Protein AF-A0A529NSF7-F1 (afdb_monomer_lite)

Foldseek 3Di:
DLVLLVVLCVLLCVCVVCVVPVPPPPPRRPRSVVVVVLVVVLCVVLVVVVLVVLVVVLVCLQPPPPDPDGDFDPCNVVLVVVVVVVVVVVVCVLCVVVVVLSVVLVVVLVVVCVVDVPDPSSVVSSVSSVVSNVVVVVVSSVVVNVVSNVCVVVSVVVSVVSVVRNPPPPD

Sequence (171 aa):
AEAAGEILDLQRGSTMGSLIDPMMTHETSTTGTFLAIIMVALYLAAGGLELTLNSFYDSYSLWPIDRVLPVFSEEAATVFLGLLTQVLTMALTMVFPLIICMLLSDLVLAFLARASPHLNIFALSLIVKTLVFSLVLVLYAAFLIAYMSRDLGFLKDVTQQIEAIGCRDCL

Radius of gyration: 22.29 Å; chains: 1; bounding box: 50×40×63 Å

Structure (mmCIF, N/CA/C/O backbone):
data_AF-A0A529NSF7-F1
#
_entry.id   AF-A0A529NSF7-F1
#
loop_
_atom_site.group_PDB
_atom_site.id
_atom_site.type_symbol
_atom_site.label_atom_id
_atom_site.label_alt_id
_atom_site.label_comp_id
_atom_site.label_asym_id
_atom_site.label_entity_id
_atom_site.label_seq_id
_atom_site.pdbx_PDB_ins_code
_atom_site.Cartn_x
_atom_site.Cartn_y
_atom_site.Cartn_z
_atom_site.occupancy
_atom_site.B_iso_or_equiv
_atom_site.auth_seq_id
_atom_site.auth_comp_id
_atom_site.auth_asym_id
_atom_site.auth_atom_id
_atom_site.pdbx_PDB_model_num
ATOM 1 N N . ALA A 1 1 ? -0.063 -6.582 2.691 1.00 64.38 1 ALA A N 1
ATOM 2 C CA . ALA A 1 1 ? 1.266 -6.232 2.143 1.00 64.38 1 ALA A CA 1
ATOM 3 C C . ALA A 1 1 ? 1.903 -7.396 1.400 1.00 64.38 1 ALA A C 1
ATOM 5 O O . ALA A 1 1 ? 2.234 -7.222 0.239 1.00 64.38 1 ALA A O 1
ATOM 6 N N . GLU A 1 2 ? 2.044 -8.562 2.027 1.00 69.81 2 GLU A N 1
ATOM 7 C CA . GLU A 1 2 ? 2.726 -9.723 1.436 1.00 69.81 2 GLU A CA 1
ATOM 8 C C . GLU A 1 2 ? 2.144 -10.147 0.080 1.00 69.81 2 GLU A C 1
ATOM 10 O O . GLU A 1 2 ? 2.845 -10.073 -0.923 1.00 69.81 2 GLU A O 1
ATOM 15 N N . ALA A 1 3 ? 0.832 -10.404 0.010 1.00 70.00 3 ALA A N 1
ATOM 16 C CA . ALA A 1 3 ? 0.146 -10.722 -1.247 1.00 70.00 3 ALA A CA 1
ATOM 17 C C . ALA A 1 3 ? 0.312 -9.638 -2.332 1.00 70.00 3 ALA A C 1
ATOM 19 O O . ALA A 1 3 ? 0.399 -9.942 -3.516 1.00 70.00 3 ALA A O 1
ATOM 20 N N . ALA A 1 4 ? 0.395 -8.358 -1.949 1.00 68.62 4 ALA A N 1
ATOM 21 C CA . ALA A 1 4 ? 0.632 -7.280 -2.909 1.00 68.62 4 ALA A CA 1
ATOM 22 C C . ALA A 1 4 ? 2.065 -7.328 -3.465 1.00 68.62 4 ALA A C 1
ATOM 24 O O . ALA A 1 4 ? 2.257 -7.134 -4.661 1.00 68.62 4 ALA A O 1
ATOM 25 N N . GLY A 1 5 ? 3.061 -7.623 -2.623 1.00 71.12 5 GLY A N 1
ATOM 26 C CA . GLY A 1 5 ? 4.442 -7.819 -3.064 1.00 71.12 5 GLY A CA 1
ATOM 27 C C . GLY A 1 5 ? 4.623 -9.066 -3.930 1.00 71.12 5 GLY A C 1
ATOM 28 O O . GLY A 1 5 ? 5.339 -9.001 -4.922 1.00 71.12 5 GLY A O 1
ATOM 29 N N . GLU A 1 6 ? 3.903 -10.152 -3.641 1.00 72.38 6 GLU A N 1
ATOM 30 C CA . GLU A 1 6 ? 3.874 -11.337 -4.509 1.00 72.38 6 GLU A CA 1
ATOM 31 C C . GLU A 1 6 ? 3.263 -11.040 -5.882 1.00 72.38 6 GLU A C 1
ATOM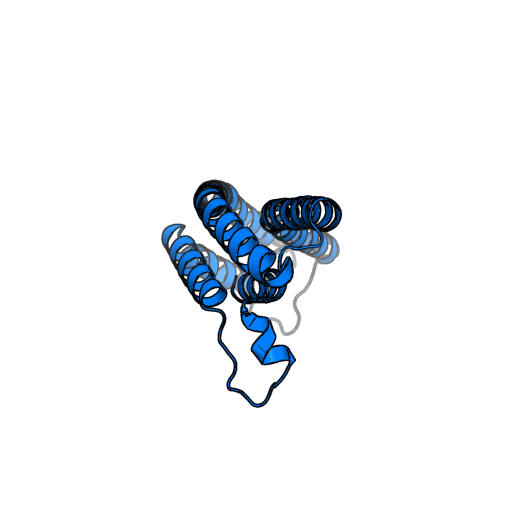 33 O O . GLU A 1 6 ? 3.836 -11.411 -6.904 1.00 72.38 6 GLU A O 1
ATOM 38 N N . ILE A 1 7 ? 2.135 -10.321 -5.932 1.00 72.06 7 ILE A N 1
ATOM 39 C CA . ILE A 1 7 ? 1.506 -9.904 -7.197 1.00 72.06 7 ILE A CA 1
ATOM 40 C C . ILE A 1 7 ? 2.464 -9.034 -8.020 1.00 72.06 7 ILE A C 1
ATOM 42 O O . ILE A 1 7 ? 2.567 -9.204 -9.235 1.00 72.06 7 ILE A O 1
ATOM 46 N N . LEU A 1 8 ? 3.200 -8.129 -7.375 1.00 72.75 8 LEU A N 1
ATOM 47 C CA . LEU A 1 8 ? 4.199 -7.288 -8.038 1.00 72.75 8 LEU A CA 1
ATOM 48 C C . LEU A 1 8 ? 5.390 -8.107 -8.558 1.00 72.75 8 LEU A C 1
ATOM 50 O O . LEU A 1 8 ? 5.883 -7.846 -9.657 1.00 72.75 8 LEU A O 1
ATOM 54 N N . ASP A 1 9 ? 5.813 -9.125 -7.811 1.00 74.06 9 ASP A N 1
ATOM 55 C CA . ASP A 1 9 ? 6.873 -10.057 -8.200 1.00 74.06 9 ASP A CA 1
ATOM 56 C C . ASP A 1 9 ? 6.481 -10.945 -9.385 1.00 74.06 9 ASP A C 1
ATOM 58 O O . ASP A 1 9 ? 7.273 -11.167 -10.311 1.00 74.06 9 ASP A O 1
ATOM 62 N N . LEU A 1 10 ? 5.218 -11.364 -9.415 1.00 74.12 10 LEU A N 1
ATOM 63 C CA . LEU A 1 10 ? 4.597 -12.013 -10.564 1.00 74.12 10 LEU A CA 1
ATOM 64 C C . LEU A 1 10 ? 4.539 -11.059 -11.768 1.00 74.12 10 LEU A C 1
ATOM 66 O O . LEU A 1 10 ? 4.941 -11.437 -12.868 1.00 74.12 10 LEU A O 1
ATOM 70 N N . GLN A 1 11 ? 4.121 -9.805 -11.572 1.00 71.75 11 GLN A N 1
ATOM 71 C CA . GLN A 1 11 ? 3.963 -8.820 -12.650 1.00 71.75 11 GLN A CA 1
ATOM 72 C C . GLN A 1 11 ? 5.300 -8.359 -13.265 1.00 71.75 11 GLN A C 1
ATOM 74 O O . GLN A 1 11 ? 5.374 -8.080 -14.471 1.00 71.75 11 GLN A O 1
ATOM 79 N N . ARG A 1 12 ? 6.378 -8.302 -12.469 1.00 71.19 12 ARG A N 1
ATOM 80 C CA . ARG A 1 12 ? 7.744 -8.045 -12.965 1.00 71.19 12 ARG A CA 1
ATOM 81 C C . ARG A 1 12 ? 8.419 -9.285 -13.548 1.00 71.19 12 ARG A C 1
ATOM 83 O O . ARG A 1 12 ? 9.436 -9.147 -14.220 1.00 71.19 12 ARG A O 1
ATOM 90 N N . GLY A 1 13 ? 7.856 -10.469 -13.314 1.00 67.62 13 GLY A N 1
ATOM 91 C CA . GLY A 1 13 ? 8.372 -11.737 -13.812 1.00 67.62 13 GLY A CA 1
ATOM 92 C C . GLY A 1 13 ? 9.561 -12.294 -13.027 1.00 67.62 13 GLY A C 1
ATOM 93 O O . GLY A 1 13 ? 10.194 -13.233 -13.505 1.00 67.62 13 GLY A O 1
ATOM 94 N N . SER A 1 14 ? 9.862 -11.770 -11.829 1.00 63.19 14 SER A N 1
ATOM 95 C CA . SER A 1 14 ? 10.947 -12.307 -10.986 1.00 63.19 14 SER A CA 1
ATOM 96 C C . SER A 1 14 ? 10.642 -13.714 -10.483 1.00 63.19 14 SER A C 1
ATOM 98 O O . SER A 1 14 ? 11.559 -14.483 -10.224 1.00 63.19 14 SER A O 1
ATOM 100 N N . THR A 1 15 ? 9.355 -14.052 -10.388 1.00 63.56 15 THR A N 1
ATOM 101 C CA . THR A 1 15 ? 8.868 -15.321 -9.832 1.00 63.56 15 THR A CA 1
ATOM 102 C C . THR A 1 15 ? 8.260 -16.231 -10.912 1.00 63.56 15 THR A C 1
ATOM 104 O O . THR A 1 15 ? 7.648 -17.248 -10.595 1.00 63.56 15 THR A O 1
ATOM 107 N N . MET A 1 16 ? 8.466 -15.934 -12.209 1.00 57.09 16 MET A N 1
ATOM 108 C CA . MET A 1 16 ? 7.967 -16.771 -13.322 1.00 57.09 16 MET A CA 1
ATOM 109 C C . MET A 1 16 ? 8.496 -18.216 -13.289 1.00 57.09 16 MET A C 1
ATOM 111 O O . MET A 1 16 ? 7.832 -19.104 -13.813 1.00 57.09 16 MET A O 1
ATOM 115 N N . GLY A 1 17 ? 9.646 -18.474 -12.652 1.00 55.12 17 GLY A N 1
ATOM 116 C CA . GLY A 1 17 ? 10.175 -19.832 -12.461 1.00 55.12 17 GLY A CA 1
ATOM 117 C C . GLY A 1 17 ? 9.252 -20.737 -11.634 1.00 55.12 17 GLY A C 1
ATOM 118 O O . GLY A 1 17 ? 9.096 -21.906 -11.968 1.00 55.12 17 GLY A O 1
ATOM 119 N N . SER A 1 18 ? 8.555 -20.179 -10.639 1.00 57.34 18 SER A N 1
ATOM 120 C CA . SER A 1 18 ? 7.608 -20.921 -9.785 1.00 57.34 18 SER A CA 1
ATOM 121 C C . SER A 1 18 ? 6.288 -21.283 -10.484 1.00 57.34 18 SER A C 1
ATOM 123 O O . SER A 1 18 ? 5.606 -22.218 -10.078 1.00 57.34 18 SER A O 1
ATOM 125 N N . LEU A 1 19 ? 5.927 -20.562 -11.555 1.00 53.97 19 LEU A N 1
ATOM 126 C CA . LEU A 1 19 ? 4.759 -20.874 -12.389 1.00 53.97 19 LEU A CA 1
ATOM 127 C C . LEU A 1 19 ? 5.046 -22.015 -13.374 1.00 53.97 19 LEU A C 1
ATOM 129 O O . LEU A 1 19 ? 4.116 -22.676 -13.831 1.00 53.97 19 LEU A O 1
ATOM 133 N N . ILE A 1 20 ? 6.319 -22.213 -13.727 1.00 56.78 20 ILE A N 1
ATOM 134 C CA . ILE A 1 20 ? 6.770 -23.239 -14.676 1.00 56.78 20 ILE A CA 1
ATOM 135 C C . ILE A 1 20 ? 7.009 -24.572 -13.955 1.00 56.78 20 ILE A C 1
ATOM 137 O O . ILE A 1 20 ? 6.728 -25.620 -14.533 1.00 56.78 20 ILE A O 1
ATOM 141 N N . ASP A 1 21 ? 7.464 -24.539 -12.698 1.00 53.19 21 ASP A N 1
ATOM 142 C CA . ASP A 1 21 ? 7.603 -25.728 -11.853 1.00 53.19 21 ASP A CA 1
ATOM 143 C C . ASP A 1 21 ? 7.162 -25.447 -10.398 1.00 53.19 21 ASP A C 1
ATOM 145 O O . ASP A 1 21 ? 7.944 -24.908 -9.611 1.00 53.19 21 ASP A O 1
ATOM 149 N N . PRO A 1 22 ? 5.926 -25.823 -10.008 1.00 56.47 22 PRO A N 1
ATOM 150 C CA . PRO A 1 22 ? 5.429 -25.642 -8.644 1.00 56.47 22 PRO A CA 1
ATOM 151 C C . PRO A 1 22 ? 6.068 -26.606 -7.625 1.00 56.47 22 PRO A C 1
ATOM 153 O O . PRO A 1 22 ? 5.787 -26.487 -6.433 1.00 56.47 22 PRO A O 1
ATOM 156 N N . MET A 1 23 ? 6.890 -27.578 -8.059 1.00 58.56 23 MET A N 1
ATOM 157 C CA . MET A 1 23 ? 7.656 -28.455 -7.160 1.00 58.56 23 MET A CA 1
ATOM 158 C C . MET A 1 23 ? 8.987 -27.839 -6.718 1.00 58.56 23 MET A C 1
ATOM 160 O O . MET A 1 23 ? 9.553 -28.295 -5.720 1.00 58.56 23 MET A O 1
ATOM 164 N N . MET A 1 24 ? 9.491 -26.809 -7.409 1.00 53.47 24 MET A N 1
ATOM 165 C CA . MET A 1 24 ? 10.566 -25.988 -6.862 1.00 53.47 24 MET A CA 1
ATOM 166 C C . MET A 1 24 ? 9.986 -25.133 -5.736 1.00 53.47 24 MET A C 1
ATOM 168 O O . MET A 1 24 ? 9.081 -24.333 -5.951 1.00 53.47 24 MET A O 1
ATOM 172 N N . THR A 1 25 ? 10.487 -25.386 -4.526 1.00 47.91 25 THR A N 1
ATOM 173 C CA . THR A 1 25 ? 10.213 -24.713 -3.251 1.00 47.91 25 THR A CA 1
ATOM 174 C C . THR A 1 25 ? 9.654 -23.305 -3.434 1.00 47.91 25 THR A C 1
ATOM 176 O O . THR A 1 25 ? 10.298 -22.504 -4.098 1.00 47.91 25 THR A O 1
ATOM 179 N N . HIS A 1 26 ? 8.494 -23.012 -2.831 1.00 55.19 26 HIS A N 1
ATOM 180 C CA . HIS A 1 26 ? 7.882 -21.679 -2.785 1.00 55.19 26 HIS A CA 1
ATOM 181 C C . HIS A 1 26 ? 8.952 -20.582 -2.675 1.00 55.19 26 HIS A C 1
ATOM 183 O O . HIS A 1 26 ? 9.492 -20.342 -1.594 1.00 55.19 26 HIS A O 1
ATOM 189 N N . GLU A 1 27 ? 9.274 -19.939 -3.798 1.00 54.31 27 GLU A N 1
ATOM 190 C CA . GLU A 1 27 ? 10.171 -18.791 -3.838 1.00 54.31 27 GLU A CA 1
ATOM 191 C C . GLU A 1 27 ? 9.427 -17.643 -3.157 1.00 54.31 27 GLU A C 1
ATOM 193 O O . GLU A 1 27 ? 8.655 -16.915 -3.784 1.00 54.31 27 GLU A O 1
ATOM 198 N N . THR A 1 28 ? 9.582 -17.533 -1.835 1.00 57.22 28 THR A N 1
ATOM 199 C CA . THR A 1 28 ? 9.006 -16.439 -1.056 1.00 57.22 28 THR A CA 1
ATOM 200 C C . THR A 1 28 ? 9.497 -15.128 -1.647 1.00 57.22 28 THR A C 1
ATOM 202 O O . THR A 1 28 ? 10.705 -14.874 -1.701 1.00 57.22 28 THR A O 1
ATOM 205 N N . SER A 1 29 ? 8.557 -14.298 -2.096 1.00 67.56 29 SER A N 1
ATOM 206 C CA . SER A 1 29 ? 8.844 -12.993 -2.676 1.00 67.56 29 SER A CA 1
ATOM 207 C C . SER A 1 29 ? 9.672 -12.152 -1.700 1.00 67.56 29 SER A C 1
ATOM 209 O O . SER A 1 29 ? 9.176 -11.706 -0.665 1.00 67.56 29 SER A O 1
ATOM 211 N N . THR A 1 30 ? 10.942 -11.888 -2.029 1.00 71.12 30 THR A N 1
ATOM 212 C CA . THR A 1 30 ? 11.820 -11.039 -1.198 1.00 71.12 30 THR A CA 1
ATOM 213 C C . THR A 1 30 ? 11.215 -9.644 -1.012 1.00 71.12 30 THR A C 1
ATOM 215 O O . THR A 1 30 ? 11.318 -9.038 0.055 1.00 71.12 30 THR A O 1
ATOM 218 N N . THR A 1 31 ? 10.532 -9.149 -2.044 1.00 71.06 31 THR 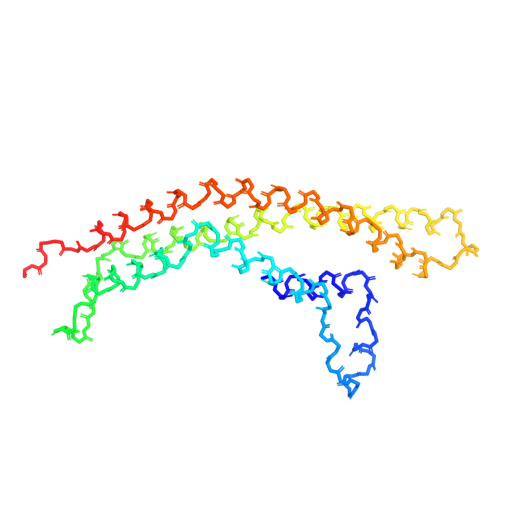A N 1
ATOM 219 C CA . THR A 1 31 ? 9.813 -7.877 -2.033 1.00 71.06 31 THR A CA 1
ATOM 220 C C . THR A 1 31 ? 8.560 -7.927 -1.156 1.00 71.06 31 THR A C 1
ATOM 222 O O . THR A 1 31 ? 8.313 -6.977 -0.413 1.00 71.06 31 THR A O 1
ATOM 225 N N . GLY A 1 32 ? 7.799 -9.023 -1.190 1.00 71.31 32 GLY A N 1
ATOM 226 C CA . GLY A 1 32 ? 6.647 -9.266 -0.320 1.00 71.31 32 GLY A CA 1
ATOM 227 C C . GLY A 1 32 ? 7.027 -9.263 1.152 1.00 71.31 32 GLY A C 1
ATOM 228 O O . GLY A 1 32 ? 6.426 -8.518 1.931 1.00 71.31 32 GLY A O 1
ATOM 229 N N . THR A 1 33 ? 8.088 -9.985 1.513 1.00 76.44 33 THR A N 1
ATOM 230 C CA . THR A 1 33 ? 8.621 -10.005 2.881 1.00 76.44 33 THR A CA 1
ATOM 231 C C . THR A 1 33 ? 9.099 -8.620 3.320 1.00 76.44 33 THR A C 1
ATOM 233 O O . THR A 1 33 ? 8.776 -8.169 4.418 1.00 76.44 33 THR A O 1
ATOM 236 N N . PHE A 1 34 ? 9.818 -7.895 2.458 1.00 76.94 34 PHE A N 1
ATOM 237 C CA . PHE A 1 34 ? 10.282 -6.539 2.764 1.00 76.94 34 PHE A CA 1
ATOM 238 C C . PHE A 1 34 ? 9.122 -5.562 3.004 1.00 76.94 34 PHE A C 1
ATOM 240 O O . PHE A 1 34 ? 9.113 -4.833 3.999 1.00 76.94 34 PHE A O 1
ATOM 247 N N . LEU A 1 35 ? 8.109 -5.580 2.132 1.00 74.00 35 LEU A N 1
ATOM 248 C CA . LEU A 1 35 ? 6.925 -4.733 2.267 1.00 74.00 35 LEU A CA 1
ATOM 249 C C . LEU A 1 35 ? 6.118 -5.093 3.524 1.00 74.00 35 LEU A C 1
ATOM 251 O O . LEU A 1 35 ? 5.597 -4.202 4.194 1.00 74.00 35 LEU A O 1
ATOM 255 N N . ALA A 1 36 ? 6.031 -6.383 3.862 1.00 79.25 36 ALA A N 1
ATOM 256 C CA . ALA A 1 36 ? 5.377 -6.851 5.079 1.00 79.25 36 ALA A CA 1
ATOM 257 C C . ALA A 1 36 ? 6.081 -6.319 6.337 1.00 79.25 36 ALA A C 1
ATOM 259 O O . ALA A 1 36 ? 5.417 -5.753 7.205 1.00 79.25 36 ALA A O 1
ATOM 260 N N . ILE A 1 37 ? 7.415 -6.408 6.400 1.00 83.31 37 ILE A N 1
ATOM 261 C CA . ILE A 1 37 ? 8.203 -5.881 7.524 1.00 83.31 37 ILE A CA 1
ATOM 262 C C . ILE A 1 37 ? 8.007 -4.366 7.666 1.00 83.31 37 ILE A C 1
ATOM 264 O O . ILE A 1 37 ? 7.756 -3.891 8.772 1.00 83.31 37 ILE A O 1
ATOM 268 N N . ILE A 1 38 ? 8.065 -3.604 6.566 1.00 79.69 38 ILE A N 1
ATOM 269 C CA . ILE A 1 38 ? 7.832 -2.150 6.597 1.00 79.69 38 ILE A CA 1
ATOM 270 C C . ILE A 1 38 ? 6.422 -1.833 7.091 1.00 79.69 38 ILE A C 1
ATOM 272 O O . ILE A 1 38 ? 6.257 -0.959 7.936 1.00 79.69 38 ILE A O 1
ATOM 276 N N . MET A 1 39 ? 5.403 -2.535 6.592 1.00 77.06 39 MET A N 1
ATOM 277 C CA . MET A 1 39 ? 4.017 -2.282 6.983 1.00 77.06 39 MET A CA 1
ATOM 278 C C . MET A 1 39 ? 3.799 -2.558 8.474 1.00 77.06 39 MET A C 1
ATOM 280 O O . MET A 1 39 ? 3.174 -1.747 9.151 1.00 77.06 39 MET A O 1
ATOM 284 N N . VAL A 1 40 ? 4.360 -3.650 9.004 1.00 83.25 40 VAL A N 1
ATOM 285 C CA . VAL A 1 40 ? 4.306 -3.964 10.441 1.00 83.25 40 VAL A CA 1
ATOM 286 C C . VAL A 1 40 ? 5.072 -2.924 11.262 1.00 83.25 40 VAL A C 1
ATOM 288 O O . VAL A 1 40 ? 4.570 -2.458 12.284 1.00 83.25 40 VAL A O 1
ATOM 291 N N . ALA A 1 41 ? 6.257 -2.507 10.811 1.00 82.94 41 ALA A N 1
ATOM 292 C CA . ALA A 1 41 ? 7.042 -1.482 11.492 1.00 82.94 41 ALA A CA 1
ATOM 293 C C . ALA A 1 41 ? 6.301 -0.137 11.541 1.00 82.94 41 ALA A C 1
ATOM 295 O O . ALA A 1 41 ? 6.231 0.484 12.600 1.00 82.94 41 ALA A O 1
ATOM 296 N N . LEU A 1 42 ? 5.701 0.287 10.426 1.00 78.19 42 LEU A N 1
ATOM 297 C CA . LEU A 1 42 ? 4.886 1.498 10.366 1.00 78.19 42 LEU A CA 1
ATOM 298 C C . LEU A 1 42 ? 3.637 1.374 11.242 1.00 78.19 42 LEU A C 1
ATOM 300 O O . LEU A 1 42 ? 3.318 2.313 11.966 1.00 78.19 42 LEU A O 1
ATOM 304 N N . TYR A 1 43 ? 2.960 0.222 11.224 1.00 79.12 43 TYR A N 1
ATOM 305 C CA . TYR A 1 43 ? 1.796 -0.058 12.070 1.00 79.12 43 TYR A CA 1
ATOM 306 C C . TYR A 1 43 ? 2.103 0.123 13.556 1.00 79.12 43 TYR A C 1
ATOM 308 O O . TYR A 1 43 ? 1.374 0.810 14.272 1.00 79.12 43 TYR A O 1
ATOM 316 N N . LEU A 1 44 ? 3.218 -0.448 14.008 1.00 83.50 44 LEU A N 1
ATOM 317 C CA . LEU A 1 44 ? 3.682 -0.312 15.383 1.00 83.50 44 LEU A CA 1
ATOM 318 C C . LEU A 1 44 ? 4.107 1.128 15.696 1.00 83.50 44 LEU A C 1
ATOM 320 O O . LEU A 1 44 ? 3.694 1.663 16.722 1.00 83.50 44 LEU A O 1
ATOM 324 N N . ALA A 1 45 ? 4.869 1.773 14.806 1.00 78.56 45 ALA A N 1
ATOM 325 C CA . ALA A 1 45 ? 5.342 3.148 14.986 1.00 78.56 45 ALA A CA 1
ATOM 326 C C . ALA A 1 45 ? 4.200 4.172 15.049 1.00 78.56 45 ALA A C 1
ATOM 328 O O . ALA A 1 45 ? 4.311 5.182 15.738 1.00 78.56 45 ALA A O 1
ATOM 329 N N . ALA A 1 46 ? 3.098 3.906 14.350 1.00 74.38 46 ALA A N 1
ATOM 330 C CA . ALA A 1 46 ? 1.914 4.747 14.383 1.00 74.38 46 ALA A CA 1
ATOM 331 C C . ALA A 1 46 ? 1.078 4.548 15.664 1.00 74.38 46 ALA A C 1
ATOM 333 O O . ALA A 1 46 ? 0.244 5.388 15.974 1.00 74.38 46 ALA A O 1
ATOM 334 N N . GLY A 1 47 ? 1.308 3.487 16.446 1.00 77.50 47 GLY A N 1
ATOM 335 C CA . GLY A 1 47 ? 0.500 3.165 17.629 1.00 77.50 47 GLY A CA 1
ATOM 336 C C . GLY A 1 47 ? -0.681 2.234 17.335 1.00 77.50 47 GLY A C 1
ATOM 337 O O . GLY A 1 47 ? -1.627 2.161 18.116 1.00 77.50 47 GLY A O 1
ATOM 338 N N . GLY A 1 48 ? -0.633 1.477 16.233 1.00 78.94 48 GLY A N 1
ATOM 339 C CA . GLY A 1 48 ? -1.687 0.532 15.851 1.00 78.94 48 GLY A CA 1
ATOM 340 C C . GLY A 1 48 ? -1.976 -0.549 16.902 1.00 78.94 48 GLY A C 1
ATOM 341 O O . GLY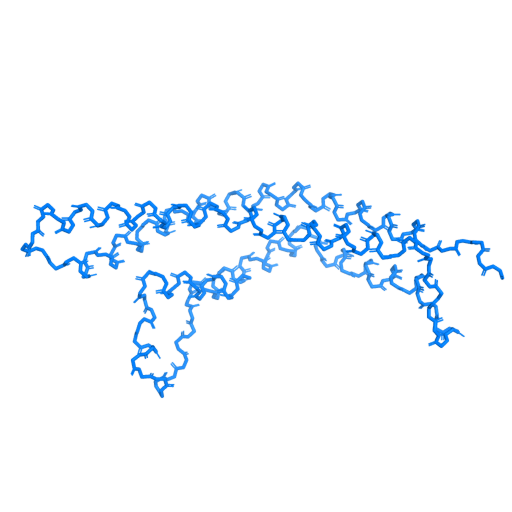 A 1 48 ? -3.090 -1.066 16.965 1.00 78.94 48 GLY A O 1
ATOM 342 N N . LEU A 1 49 ? -1.016 -0.862 17.781 1.00 83.56 49 LEU A N 1
ATOM 343 C CA . LEU A 1 49 ? -1.234 -1.805 18.883 1.00 83.56 49 LEU A CA 1
ATOM 344 C C . LEU A 1 49 ? -2.263 -1.282 19.899 1.00 83.56 49 LEU A C 1
ATOM 346 O O . LEU A 1 49 ? -3.158 -2.027 20.289 1.00 83.56 49 LEU A O 1
ATOM 350 N N . GLU A 1 50 ? -2.166 -0.008 20.287 1.00 80.25 50 GLU A N 1
ATOM 351 C CA . GLU A 1 50 ? -3.129 0.633 21.192 1.00 80.25 50 GLU A CA 1
ATOM 352 C C . GLU A 1 50 ? -4.519 0.673 20.550 1.00 80.25 50 GLU A C 1
ATOM 354 O O . GLU A 1 50 ? -5.508 0.307 21.179 1.00 80.25 50 GLU A O 1
ATOM 359 N N . LEU A 1 51 ? -4.580 1.018 19.261 1.00 77.06 51 LEU A N 1
ATOM 360 C CA . LEU A 1 51 ? -5.821 1.002 18.493 1.00 77.06 51 LEU A CA 1
ATOM 361 C C . LEU A 1 51 ? -6.461 -0.395 18.464 1.00 77.06 51 LEU A C 1
ATOM 363 O O . LEU A 1 51 ? -7.655 -0.516 18.702 1.00 77.06 51 LEU A O 1
ATOM 367 N N . THR A 1 52 ? -5.669 -1.448 18.234 1.00 80.25 52 THR A N 1
ATOM 368 C CA . THR A 1 52 ? -6.172 -2.835 18.226 1.00 80.25 52 THR A CA 1
ATOM 369 C C . THR A 1 52 ? -6.783 -3.200 19.569 1.00 80.25 52 THR A C 1
ATOM 371 O O . THR A 1 52 ? -7.880 -3.746 19.623 1.00 80.25 52 THR A O 1
ATOM 374 N N . LEU A 1 53 ? -6.071 -2.898 20.657 1.00 82.38 53 LEU A N 1
ATOM 375 C CA . LEU A 1 53 ? -6.520 -3.208 22.011 1.00 82.38 53 LEU A CA 1
ATOM 376 C C . LEU A 1 53 ? -7.814 -2.469 22.359 1.00 82.38 53 LEU A C 1
ATOM 378 O O . LEU A 1 53 ? -8.731 -3.092 22.891 1.00 82.38 53 LEU A O 1
ATOM 382 N N . ASN A 1 54 ? -7.917 -1.188 21.999 1.00 77.31 54 ASN A N 1
ATOM 383 C CA . ASN A 1 54 ? -9.146 -0.418 22.178 1.00 77.31 54 ASN A CA 1
ATOM 384 C C . ASN A 1 54 ? -10.297 -1.008 21.352 1.00 77.31 54 ASN A C 1
ATOM 386 O O . ASN A 1 54 ? -11.355 -1.260 21.909 1.00 77.31 54 ASN A O 1
ATOM 390 N N . SER A 1 55 ? -10.078 -1.369 20.082 1.00 73.62 55 SER A N 1
ATOM 391 C CA . SER A 1 55 ? -11.116 -2.013 19.261 1.00 73.62 55 SER A CA 1
ATOM 392 C C . SER A 1 55 ? -11.607 -3.349 19.840 1.00 73.62 55 SER A C 1
ATOM 394 O O . SER A 1 55 ? -12.798 -3.660 19.755 1.00 73.62 55 SER A O 1
ATOM 396 N N . PHE A 1 56 ? -10.720 -4.143 20.452 1.00 78.44 56 PHE A N 1
ATOM 397 C CA . PHE A 1 56 ? -11.121 -5.348 21.186 1.00 78.44 56 PHE A CA 1
ATOM 398 C C . PHE A 1 56 ? -11.983 -5.006 22.402 1.00 78.44 56 PHE A C 1
ATOM 400 O O . PHE A 1 56 ? -12.976 -5.687 22.646 1.00 78.44 56 PHE A O 1
ATOM 407 N N . TYR A 1 57 ? -11.617 -3.967 23.153 1.00 76.62 57 TYR A N 1
ATOM 408 C CA . TYR A 1 57 ? -12.366 -3.527 24.327 1.00 76.62 57 TYR A CA 1
ATOM 409 C C . TYR A 1 57 ? -13.751 -2.976 23.951 1.00 76.62 57 TYR A C 1
ATOM 411 O O . TYR A 1 57 ? -14.753 -3.390 24.530 1.00 76.62 57 TYR A O 1
ATOM 419 N N . ASP A 1 58 ? -13.827 -2.144 22.911 1.00 70.69 58 ASP A N 1
ATOM 420 C CA . ASP A 1 58 ? -15.072 -1.573 22.383 1.00 70.69 58 ASP A CA 1
ATOM 421 C C . ASP A 1 58 ? -16.021 -2.659 21.853 1.00 70.69 58 ASP A C 1
ATOM 423 O O . ASP A 1 58 ? -17.240 -2.565 22.003 1.00 70.69 58 ASP A O 1
ATOM 427 N N . SER A 1 59 ? -15.477 -3.745 21.294 1.00 70.81 59 SER A N 1
ATOM 428 C CA . SER A 1 59 ? -16.280 -4.885 20.828 1.00 70.81 59 SER A CA 1
ATOM 429 C C . SER A 1 59 ? -17.057 -5.564 21.965 1.00 70.81 59 SER A C 1
ATOM 431 O O . SER A 1 59 ? -18.159 -6.063 21.734 1.00 70.81 59 SER A O 1
ATOM 433 N N . TYR A 1 60 ? -16.544 -5.536 23.202 1.00 70.50 60 TYR A N 1
ATOM 434 C CA . TYR A 1 60 ? -17.273 -6.042 24.373 1.00 70.50 60 TYR A CA 1
ATOM 435 C C . TYR A 1 60 ? -18.410 -5.115 24.828 1.00 70.50 60 TYR A C 1
ATOM 437 O O . TYR A 1 60 ? -19.314 -5.576 25.520 1.00 70.50 60 TYR A O 1
ATOM 445 N N . SER A 1 61 ? -18.405 -3.839 24.422 1.00 67.44 61 SER A N 1
ATOM 446 C CA . SER A 1 61 ? -19.544 -2.928 24.622 1.00 67.44 61 SER A CA 1
ATOM 447 C C . SER A 1 61 ? -20.721 -3.295 23.708 1.00 67.44 61 SER A C 1
ATOM 449 O O . SER A 1 61 ? -21.880 -3.230 24.110 1.00 67.44 61 SER A O 1
ATOM 451 N N . LEU A 1 62 ? -20.424 -3.749 22.484 1.00 63.75 62 LEU A N 1
ATOM 452 C CA . LEU A 1 62 ? -21.425 -4.204 21.511 1.00 63.75 62 LEU A CA 1
ATOM 453 C C . LEU A 1 62 ? -22.000 -5.591 21.844 1.00 63.75 62 LEU A C 1
ATOM 455 O O . LEU A 1 62 ? -23.187 -5.833 21.623 1.00 63.75 62 LEU A O 1
ATOM 459 N N . TRP A 1 63 ? -21.170 -6.508 22.351 1.00 62.78 63 TRP A N 1
ATOM 460 C CA . TRP A 1 63 ? -21.589 -7.851 22.759 1.00 62.78 63 TRP A CA 1
ATOM 461 C C . TRP A 1 63 ? -21.153 -8.133 24.199 1.00 62.78 63 TRP A C 1
ATOM 463 O O . TRP A 1 63 ? -20.079 -8.701 24.431 1.00 62.78 63 TRP A O 1
ATOM 473 N N . PRO A 1 64 ? -21.998 -7.799 25.184 1.00 63.97 64 PRO A N 1
ATOM 474 C CA . PRO A 1 64 ? -21.698 -8.098 26.569 1.00 63.97 64 PRO A CA 1
ATOM 475 C C . PRO A 1 64 ? -21.923 -9.606 26.831 1.00 63.97 64 PRO A C 1
ATOM 477 O O . PRO A 1 64 ? -22.846 -10.231 26.301 1.00 63.97 64 PRO A O 1
ATOM 480 N N . ILE A 1 65 ? -21.011 -10.225 27.590 1.00 64.38 65 ILE A N 1
ATOM 481 C CA . ILE A 1 65 ? -20.899 -11.690 27.796 1.00 64.38 65 ILE A CA 1
ATOM 482 C C . ILE A 1 65 ? -22.164 -12.321 28.413 1.00 64.38 65 ILE A C 1
ATOM 484 O O . ILE A 1 65 ? -22.376 -13.529 28.314 1.00 64.38 65 ILE A O 1
ATOM 488 N N . ASP A 1 66 ? -23.020 -11.514 29.032 1.00 66.81 66 ASP A N 1
ATOM 489 C CA . ASP A 1 66 ? -24.290 -11.898 29.647 1.00 66.81 66 ASP A CA 1
ATOM 490 C C . ASP A 1 66 ? -25.420 -12.195 28.644 1.00 66.81 66 ASP A C 1
ATOM 492 O O . ASP A 1 66 ? -26.414 -12.815 29.032 1.00 66.81 66 ASP A O 1
ATOM 496 N N . ARG A 1 67 ? -25.284 -11.830 27.357 1.00 61.84 67 ARG A N 1
ATOM 497 C CA . ARG A 1 67 ? -26.297 -12.115 26.322 1.00 61.84 67 ARG A CA 1
ATOM 498 C C . ARG A 1 67 ? -25.794 -13.107 25.263 1.00 61.84 67 ARG A C 1
ATOM 500 O O . ARG A 1 67 ? -24.717 -12.963 24.693 1.00 61.84 67 ARG A O 1
ATOM 507 N N . VAL A 1 68 ? -26.620 -14.120 24.970 1.00 62.91 68 VAL A N 1
ATOM 508 C CA . VAL A 1 68 ? -26.332 -15.199 23.993 1.00 62.91 68 VAL A CA 1
ATOM 509 C C . VAL A 1 68 ? -26.421 -14.709 22.540 1.00 62.91 68 VAL A C 1
ATOM 511 O O . VAL A 1 68 ? -25.794 -15.289 21.658 1.00 62.91 68 VAL A O 1
ATOM 514 N N . LEU A 1 69 ? -27.189 -13.644 22.286 1.00 60.31 69 LEU A N 1
ATOM 515 C CA . LEU A 1 69 ? -27.348 -13.025 20.971 1.00 60.31 69 LEU A CA 1
ATOM 516 C C . LEU A 1 69 ? -27.246 -11.492 21.102 1.00 60.31 69 LEU A C 1
ATOM 518 O O . LEU A 1 69 ? -27.914 -10.921 21.970 1.00 60.31 69 LEU A O 1
ATOM 522 N N . PRO A 1 70 ? -26.448 -10.822 20.256 1.00 62.59 70 PRO A N 1
ATOM 523 C CA . PRO A 1 70 ? -26.334 -9.372 20.210 1.00 62.59 70 PRO A CA 1
ATOM 524 C C . PRO A 1 70 ? -27.630 -8.794 19.644 1.00 62.59 70 PRO A C 1
ATOM 526 O O . PRO A 1 70 ? -28.164 -9.270 18.639 1.00 62.59 70 PRO A O 1
ATOM 529 N N . VAL A 1 71 ? -28.151 -7.759 20.295 1.00 62.97 71 VAL A N 1
ATOM 530 C CA . VAL A 1 71 ? -29.308 -7.017 19.789 1.00 62.97 71 VAL A CA 1
ATOM 531 C C . VAL A 1 71 ? -28.765 -5.949 18.847 1.00 62.97 71 VAL A C 1
ATOM 533 O O . VAL A 1 71 ? -28.351 -4.878 19.281 1.00 62.97 71 VAL A O 1
ATOM 536 N N . PHE A 1 72 ? -28.698 -6.267 17.557 1.00 63.62 72 PHE A N 1
ATOM 537 C CA . PHE A 1 72 ? -28.316 -5.294 16.538 1.00 63.62 72 PHE A CA 1
ATOM 538 C C . PHE A 1 72 ? -29.491 -4.350 16.252 1.00 63.62 72 PHE A C 1
ATOM 540 O O . PHE A 1 72 ? -30.604 -4.802 15.988 1.00 63.62 72 PHE A O 1
ATOM 547 N N . SER A 1 73 ? -29.235 -3.041 16.289 1.00 66.19 73 SER A N 1
ATOM 548 C CA . SER A 1 73 ? -30.147 -2.023 15.748 1.00 66.19 73 SER A CA 1
ATOM 549 C C . SER A 1 73 ? -30.351 -2.236 14.236 1.00 66.19 73 SER A C 1
ATOM 551 O O . SER A 1 73 ? -29.444 -2.733 13.564 1.00 66.19 73 SER A O 1
ATOM 553 N N . GLU A 1 74 ? -31.492 -1.820 13.669 1.00 68.56 74 GLU A N 1
ATOM 554 C CA . GLU A 1 74 ? -31.690 -1.765 12.203 1.00 68.56 74 GLU A CA 1
ATOM 555 C C . GLU A 1 74 ? -30.587 -0.947 11.499 1.00 68.56 74 GLU A C 1
ATOM 557 O O . GLU A 1 74 ? -30.246 -1.213 10.345 1.00 68.56 74 GLU A O 1
ATOM 562 N N . GLU A 1 75 ? -29.954 -0.013 12.214 1.00 68.31 75 GLU A N 1
ATOM 563 C CA . GLU A 1 75 ? -28.846 0.814 11.723 1.00 68.31 75 GLU A CA 1
ATOM 564 C C . GLU A 1 75 ? -27.489 0.081 11.696 1.00 68.31 75 GLU A C 1
ATOM 566 O O . GLU A 1 75 ? -26.525 0.557 11.099 1.00 68.31 75 GLU A O 1
ATOM 571 N N . ALA A 1 76 ? -27.377 -1.118 12.278 1.00 70.62 76 ALA A N 1
ATOM 572 C CA . ALA A 1 76 ? -26.123 -1.877 12.258 1.00 70.62 76 ALA A CA 1
ATOM 573 C C . ALA A 1 76 ? -25.710 -2.277 10.828 1.00 70.62 76 ALA A C 1
ATOM 575 O O . ALA A 1 76 ? -24.524 -2.282 10.491 1.00 70.62 76 ALA A O 1
ATOM 576 N N . ALA A 1 77 ? -26.686 -2.574 9.962 1.00 74.69 77 ALA A N 1
ATOM 577 C CA . ALA A 1 77 ? -26.429 -2.953 8.575 1.00 74.69 77 ALA A CA 1
ATOM 578 C C . ALA A 1 77 ? -25.870 -1.785 7.743 1.00 74.69 77 ALA A C 1
ATOM 580 O O . ALA A 1 77 ? -24.969 -1.988 6.926 1.00 74.69 77 ALA A O 1
ATOM 581 N N . THR A 1 78 ? -26.365 -0.562 7.958 1.00 77.94 78 THR A N 1
ATOM 582 C CA . THR A 1 78 ? -25.888 0.634 7.247 1.00 77.94 78 THR A CA 1
ATOM 583 C C . THR A 1 78 ? -24.489 1.026 7.704 1.00 77.94 78 THR A C 1
ATOM 585 O O . THR A 1 78 ? -23.645 1.338 6.861 1.00 77.94 78 THR A O 1
ATOM 588 N N . VAL A 1 79 ? -24.196 0.923 9.004 1.00 74.25 79 VAL A N 1
ATOM 589 C CA . VAL A 1 79 ? -22.846 1.184 9.518 1.00 74.25 79 VAL A CA 1
ATOM 590 C C . VAL A 1 79 ? -21.845 0.145 9.014 1.00 74.25 79 VAL A C 1
ATOM 592 O O . VAL A 1 79 ? -20.763 0.513 8.556 1.00 74.25 79 VAL A O 1
ATOM 595 N N . PHE A 1 80 ? -22.213 -1.139 8.989 1.00 78.25 80 PHE A N 1
ATOM 596 C CA . PHE A 1 80 ? -21.356 -2.177 8.415 1.00 78.25 80 PHE A CA 1
ATOM 597 C C . PHE A 1 80 ? -21.050 -1.920 6.930 1.00 78.25 80 PHE A C 1
ATOM 599 O O . PHE A 1 80 ? -19.899 -2.035 6.502 1.00 78.25 80 PHE A O 1
ATOM 606 N N . LEU A 1 81 ? -22.053 -1.510 6.144 1.00 82.12 81 LEU A N 1
ATOM 607 C CA . LEU A 1 81 ? -21.852 -1.128 4.743 1.00 82.12 81 LEU A CA 1
ATOM 608 C C . LEU A 1 81 ? -20.918 0.084 4.596 1.00 82.12 81 LEU A C 1
ATOM 610 O O . LEU A 1 81 ? -20.091 0.117 3.679 1.00 82.12 81 LEU A O 1
ATOM 614 N N . GLY A 1 82 ? -21.037 1.066 5.493 1.00 81.69 82 GLY A N 1
ATOM 615 C CA . GLY A 1 82 ? -20.156 2.233 5.547 1.00 81.69 82 GLY A CA 1
ATOM 616 C C . GLY A 1 82 ? -18.702 1.836 5.798 1.00 81.69 82 GLY A C 1
ATOM 617 O O . GLY A 1 82 ? -17.817 2.215 5.028 1.00 81.69 82 GLY A O 1
ATOM 618 N N . LEU A 1 83 ? -18.469 0.985 6.801 1.00 78.12 83 LEU A N 1
ATOM 619 C CA . LEU A 1 83 ? -17.145 0.447 7.125 1.00 78.12 83 LEU A CA 1
ATOM 620 C C . LEU A 1 83 ? -16.549 -0.346 5.957 1.00 78.12 83 LEU A C 1
ATOM 622 O O . LEU A 1 83 ? -15.391 -0.135 5.594 1.00 78.12 83 LEU A O 1
ATOM 626 N N . LEU A 1 84 ? -17.340 -1.211 5.316 1.00 80.31 84 LEU A N 1
ATOM 627 C CA . LEU A 1 84 ? -16.895 -1.984 4.155 1.00 80.31 84 LEU A CA 1
ATOM 628 C C . LEU A 1 84 ? -16.479 -1.074 2.993 1.00 80.31 84 LEU A C 1
ATOM 630 O O . LEU A 1 84 ? -15.406 -1.250 2.412 1.00 80.31 84 LEU A O 1
ATOM 634 N N . THR A 1 85 ? -17.316 -0.087 2.668 1.00 85.62 85 THR A N 1
ATOM 635 C CA . THR A 1 85 ? -17.045 0.884 1.597 1.00 85.62 85 THR A CA 1
ATOM 636 C C . THR A 1 85 ? -15.755 1.647 1.873 1.00 85.62 85 THR A C 1
ATOM 638 O O . THR A 1 85 ? -14.950 1.887 0.969 1.00 85.62 85 THR A O 1
ATOM 641 N N . GLN A 1 86 ? -15.522 1.992 3.134 1.00 79.88 86 GLN A N 1
ATOM 642 C CA . GLN A 1 86 ? -14.341 2.724 3.542 1.00 79.88 86 GLN A CA 1
ATOM 643 C C . GLN A 1 86 ? -13.063 1.888 3.456 1.00 79.88 86 GLN A C 1
ATOM 645 O O . GLN A 1 86 ? -12.092 2.340 2.848 1.00 79.88 86 GLN A O 1
ATOM 650 N N . VAL A 1 87 ? -13.075 0.657 3.975 1.00 79.44 87 VAL A N 1
ATOM 651 C CA . VAL A 1 87 ? -11.939 -0.273 3.859 1.00 79.44 87 VAL A CA 1
ATOM 652 C C . VAL A 1 87 ? -11.597 -0.520 2.389 1.00 79.44 87 VAL A C 1
ATOM 654 O O . VAL A 1 87 ? -10.426 -0.475 2.009 1.00 79.44 87 VAL A O 1
ATOM 657 N N . LEU A 1 88 ? -12.612 -0.711 1.541 1.00 81.31 88 LEU A N 1
ATOM 658 C CA . LEU A 1 88 ? -12.413 -0.899 0.107 1.00 81.31 88 LEU A CA 1
ATOM 659 C C . LEU A 1 88 ? -11.787 0.342 -0.548 1.00 81.31 88 LEU A C 1
ATOM 661 O O . LEU A 1 88 ? -10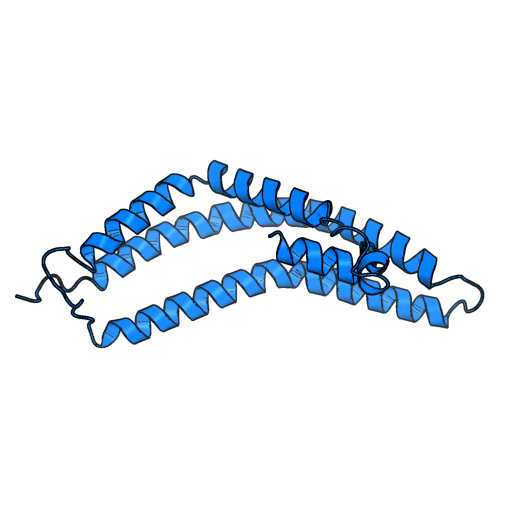.846 0.220 -1.331 1.00 81.31 88 LEU A O 1
ATOM 665 N N . THR A 1 89 ? -12.265 1.537 -0.200 1.00 83.81 89 THR A N 1
ATOM 666 C CA . THR A 1 89 ? -11.741 2.803 -0.737 1.00 83.81 89 THR A CA 1
ATOM 667 C C . THR A 1 89 ? -10.287 3.034 -0.320 1.00 83.81 89 THR A C 1
ATOM 669 O O . THR A 1 89 ? -9.465 3.416 -1.157 1.00 83.81 89 THR A O 1
ATOM 672 N N . MET A 1 90 ? -9.940 2.754 0.940 1.00 78.31 90 MET A N 1
ATOM 673 C CA . MET A 1 90 ? -8.560 2.837 1.437 1.00 78.31 90 MET A CA 1
ATOM 674 C C . MET A 1 90 ? -7.646 1.849 0.702 1.00 78.31 90 MET A C 1
ATOM 676 O O . MET A 1 90 ? -6.583 2.233 0.210 1.00 78.31 90 MET A O 1
ATOM 680 N N . ALA A 1 91 ? -8.084 0.594 0.557 1.00 75.69 91 ALA A N 1
ATOM 681 C CA . ALA A 1 91 ? -7.326 -0.436 -0.148 1.00 75.69 91 ALA A CA 1
ATOM 682 C C . ALA A 1 91 ? -7.075 -0.058 -1.617 1.00 75.69 91 ALA A C 1
ATOM 684 O O . ALA A 1 91 ? -5.942 -0.136 -2.095 1.00 75.69 91 ALA A O 1
ATOM 685 N N . LEU A 1 92 ? -8.107 0.411 -2.325 1.00 82.44 92 LEU A N 1
ATOM 686 C CA . LEU A 1 92 ? -7.981 0.855 -3.714 1.00 82.44 92 LEU A CA 1
ATOM 687 C C . LEU A 1 92 ? -7.046 2.060 -3.843 1.00 82.44 92 LEU A C 1
ATOM 689 O O . LEU A 1 92 ? -6.183 2.065 -4.719 1.00 82.44 92 LEU A O 1
ATOM 693 N N . THR A 1 93 ? -7.164 3.044 -2.951 1.00 83.06 93 THR A N 1
ATOM 694 C CA . THR A 1 93 ? -6.325 4.254 -2.965 1.00 83.06 93 THR A CA 1
ATOM 695 C C . THR A 1 93 ? -4.847 3.924 -2.754 1.00 83.06 93 THR A C 1
ATOM 697 O O . THR A 1 93 ? -3.994 4.500 -3.429 1.00 83.06 93 THR A O 1
ATOM 700 N N . MET A 1 94 ? -4.532 2.967 -1.874 1.00 77.56 94 MET A N 1
ATOM 701 C CA . MET A 1 94 ? -3.155 2.504 -1.672 1.00 77.56 94 MET A CA 1
ATOM 702 C C . MET A 1 94 ? -2.582 1.790 -2.902 1.00 77.56 94 MET A C 1
ATOM 704 O O . MET A 1 94 ? -1.419 1.989 -3.248 1.00 77.56 94 MET A O 1
ATOM 708 N N . VAL A 1 95 ? -3.378 0.960 -3.579 1.00 76.94 95 VAL A N 1
ATOM 709 C CA . VAL A 1 95 ? -2.895 0.112 -4.683 1.00 76.94 95 VAL A CA 1
ATOM 710 C C . VAL A 1 95 ? -2.828 0.867 -6.022 1.00 76.94 95 VAL A C 1
ATOM 712 O O . VAL A 1 95 ? -1.961 0.589 -6.854 1.00 76.94 95 VAL A O 1
ATOM 715 N N . PHE A 1 96 ? -3.696 1.858 -6.225 1.00 82.81 96 PHE A N 1
ATOM 716 C CA . PHE A 1 96 ? -3.803 2.650 -7.453 1.00 82.81 96 PHE A CA 1
ATOM 717 C C . PHE A 1 96 ? -2.476 3.219 -8.007 1.00 82.81 96 PHE A C 1
ATOM 719 O O . PHE A 1 96 ? -2.202 3.003 -9.193 1.00 82.81 96 PHE A O 1
ATOM 726 N N . PRO A 1 97 ? -1.612 3.896 -7.218 1.00 81.56 97 PRO A N 1
ATOM 727 C CA . PRO A 1 97 ? -0.363 4.459 -7.739 1.00 81.56 97 PRO A CA 1
ATOM 728 C C . PRO A 1 97 ? 0.606 3.388 -8.256 1.00 81.56 97 PRO A C 1
ATOM 730 O O . PRO A 1 97 ? 1.252 3.586 -9.285 1.00 81.56 97 PRO A O 1
ATOM 733 N N . LEU A 1 98 ? 0.672 2.233 -7.588 1.00 80.00 98 LEU A N 1
ATOM 734 C CA . LEU A 1 98 ? 1.534 1.123 -7.998 1.00 80.00 98 LEU A CA 1
ATOM 735 C C . LEU A 1 98 ? 1.077 0.530 -9.335 1.00 80.00 98 LEU A C 1
ATOM 737 O O . LEU A 1 98 ? 1.903 0.310 -10.224 1.00 80.00 9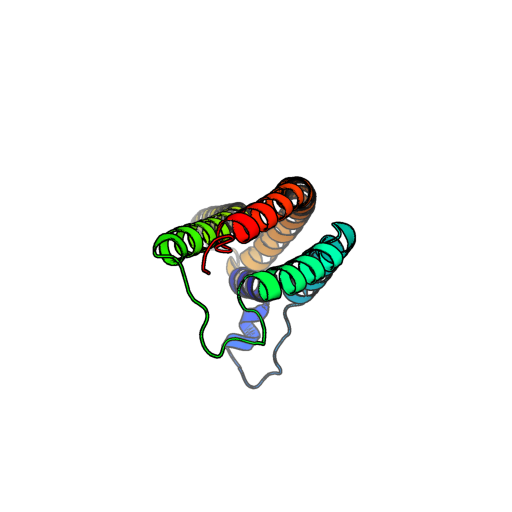8 LEU A O 1
ATOM 741 N N . ILE A 1 99 ? -0.237 0.336 -9.505 1.00 82.06 99 ILE A N 1
ATOM 742 C CA . ILE A 1 99 ? -0.816 -0.183 -10.752 1.00 82.06 99 ILE A CA 1
ATOM 743 C C . ILE A 1 99 ? -0.535 0.764 -11.920 1.00 82.06 99 ILE A C 1
ATOM 745 O O . ILE A 1 99 ? -0.110 0.303 -12.978 1.00 82.06 99 ILE A O 1
ATOM 749 N N . ILE A 1 100 ? -0.728 2.077 -11.745 1.00 86.88 100 ILE A N 1
ATOM 750 C CA . ILE A 1 100 ? -0.491 3.057 -12.818 1.00 86.88 100 ILE A CA 1
ATOM 751 C C . ILE A 1 100 ? 0.966 3.034 -13.277 1.00 86.88 100 ILE A C 1
ATOM 753 O O . ILE A 1 100 ? 1.231 3.012 -14.480 1.00 86.88 100 ILE A O 1
ATOM 757 N N . CYS A 1 101 ? 1.917 3.020 -12.342 1.00 85.44 101 CYS A N 1
ATOM 758 C CA . CYS A 1 101 ? 3.335 2.985 -12.686 1.00 85.44 101 CYS A CA 1
ATOM 759 C C . CYS A 1 101 ? 3.717 1.703 -13.442 1.00 85.44 101 CYS A C 1
ATOM 761 O O . CYS A 1 101 ? 4.473 1.762 -14.417 1.00 85.44 101 CYS A O 1
ATOM 763 N N . MET A 1 102 ? 3.178 0.554 -13.028 1.00 81.38 102 MET A N 1
ATOM 764 C CA . MET A 1 102 ? 3.412 -0.714 -13.723 1.00 81.38 102 MET A CA 1
ATOM 765 C C . MET A 1 102 ? 2.783 -0.727 -15.116 1.00 81.38 102 MET A C 1
ATOM 767 O O . MET A 1 102 ? 3.455 -1.075 -16.085 1.00 81.38 102 MET A O 1
ATOM 771 N N . LEU A 1 103 ? 1.546 -0.245 -15.243 1.00 85.94 103 LEU A N 1
ATOM 772 C CA . LEU A 1 103 ? 0.843 -0.155 -16.520 1.00 85.94 103 LEU A CA 1
ATOM 773 C C . LEU A 1 103 ? 1.576 0.756 -17.518 1.00 85.94 103 LEU A C 1
ATOM 775 O O . LEU A 1 103 ? 1.714 0.417 -18.693 1.00 85.94 103 LEU A O 1
ATOM 779 N N . LEU A 1 104 ? 2.086 1.902 -17.057 1.00 88.25 104 LEU A N 1
ATOM 780 C CA . LEU A 1 104 ? 2.905 2.796 -17.881 1.00 88.25 104 LEU A CA 1
ATOM 781 C C . LEU A 1 104 ? 4.203 2.121 -18.335 1.00 88.25 104 LEU A C 1
ATOM 783 O O . LEU A 1 104 ? 4.619 2.295 -19.479 1.00 88.25 104 LEU A O 1
ATOM 787 N N . SER A 1 105 ? 4.822 1.324 -17.464 1.00 85.62 105 SER A N 1
ATOM 788 C CA . SER A 1 105 ? 6.031 0.567 -17.802 1.00 85.62 105 SER A CA 1
ATOM 789 C C . SER A 1 105 ? 5.756 -0.473 -18.888 1.00 85.62 105 SER A C 1
ATOM 791 O O . SER A 1 105 ? 6.527 -0.578 -19.843 1.00 85.62 105 SER A O 1
ATOM 793 N N . ASP A 1 106 ? 4.635 -1.194 -18.788 1.00 85.31 106 ASP A N 1
ATOM 794 C CA . ASP A 1 106 ? 4.183 -2.141 -19.813 1.00 85.31 106 ASP A CA 1
ATOM 795 C C . ASP A 1 106 ? 3.936 -1.445 -21.158 1.00 85.31 106 ASP A C 1
ATOM 797 O O . ASP A 1 106 ? 4.357 -1.945 -22.204 1.00 85.31 106 ASP A O 1
ATOM 801 N N . LEU A 1 107 ? 3.327 -0.255 -21.139 1.00 88.69 107 LEU A N 1
ATOM 802 C CA . LEU A 1 107 ? 3.081 0.527 -22.348 1.00 88.69 107 LEU A CA 1
ATOM 803 C C . LEU A 1 107 ? 4.394 0.947 -23.027 1.00 88.69 107 LEU A C 1
ATOM 805 O O . LEU A 1 107 ? 4.555 0.751 -24.232 1.00 88.69 107 LEU A O 1
ATOM 809 N N . VAL A 1 108 ? 5.354 1.481 -22.266 1.00 87.69 108 VAL A N 1
ATOM 810 C CA . VAL A 1 108 ? 6.669 1.892 -22.792 1.00 87.69 108 VAL A CA 1
ATOM 811 C C . VAL A 1 108 ? 7.413 0.703 -23.401 1.00 87.69 108 VAL A C 1
ATOM 813 O O . VAL A 1 108 ? 7.959 0.812 -24.501 1.00 87.69 108 VAL A O 1
ATOM 816 N N . LEU A 1 109 ? 7.397 -0.450 -22.728 1.00 85.81 109 LEU A N 1
ATOM 817 C CA . LEU A 1 109 ? 8.019 -1.674 -23.231 1.00 85.81 109 LEU A CA 1
ATOM 818 C C . LEU A 1 109 ? 7.340 -2.184 -24.507 1.00 85.81 109 LEU A C 1
ATOM 820 O O . LEU A 1 109 ? 8.036 -2.607 -25.430 1.00 85.81 109 LEU A O 1
ATOM 824 N N . ALA A 1 110 ? 6.012 -2.089 -24.603 1.00 86.69 110 ALA A N 1
ATOM 825 C CA . ALA A 1 110 ? 5.273 -2.456 -25.809 1.00 86.69 110 ALA A CA 1
ATOM 826 C C . ALA A 1 110 ? 5.640 -1.566 -27.010 1.00 86.69 110 ALA A C 1
ATOM 828 O O . ALA A 1 110 ? 5.820 -2.068 -28.123 1.00 86.69 110 ALA A O 1
ATOM 829 N N . PHE A 1 111 ? 5.813 -0.257 -26.803 1.00 87.62 111 PHE A N 1
ATOM 830 C CA . PHE A 1 111 ? 6.306 0.642 -27.852 1.00 87.62 111 PHE A CA 1
ATOM 831 C C . PHE A 1 111 ? 7.740 0.301 -28.271 1.00 87.62 111 PHE A C 1
ATOM 833 O O . PHE A 1 111 ? 8.036 0.239 -29.467 1.00 87.62 111 PHE A O 1
ATOM 840 N N . LEU A 1 112 ? 8.617 0.024 -27.304 1.00 84.94 112 LEU A N 1
ATOM 841 C CA . LEU A 1 112 ? 10.015 -0.311 -27.566 1.00 84.94 112 LEU A CA 1
ATOM 842 C C . LEU A 1 112 ? 10.159 -1.644 -28.317 1.00 84.94 112 LEU A C 1
ATOM 844 O O . LEU A 1 112 ? 10.980 -1.754 -29.228 1.00 84.94 112 LEU A O 1
ATOM 848 N N . ALA A 1 113 ? 9.298 -2.615 -28.000 1.00 84.19 113 ALA A N 1
ATOM 849 C CA . ALA A 1 113 ? 9.204 -3.893 -28.694 1.00 84.19 113 ALA A CA 1
ATOM 850 C C . ALA A 1 113 ? 8.887 -3.735 -30.186 1.00 84.19 113 ALA A C 1
ATOM 852 O O . ALA A 1 113 ? 9.434 -4.457 -31.017 1.00 84.19 113 ALA A O 1
ATOM 853 N N . ARG A 1 114 ? 8.027 -2.769 -30.541 1.00 85.00 114 ARG A N 1
ATOM 854 C CA . ARG A 1 114 ? 7.724 -2.462 -31.947 1.00 85.00 114 ARG A CA 1
ATOM 855 C C . ARG A 1 114 ? 8.848 -1.692 -32.640 1.00 85.00 114 ARG A C 1
ATOM 857 O O . ARG A 1 114 ? 9.006 -1.844 -33.847 1.00 85.00 114 ARG A O 1
ATOM 864 N N . ALA A 1 115 ? 9.600 -0.869 -31.909 1.00 83.50 115 ALA A N 1
ATOM 865 C CA . ALA A 1 115 ? 10.655 -0.029 -32.474 1.00 83.50 115 ALA A CA 1
ATOM 866 C C . ALA A 1 115 ? 11.949 -0.798 -32.797 1.00 83.50 115 ALA A C 1
ATOM 868 O O . ALA A 1 115 ? 12.636 -0.447 -33.754 1.00 83.50 115 ALA A O 1
ATOM 869 N N . SER A 1 116 ? 12.290 -1.837 -32.026 1.00 77.31 116 SER A N 1
ATOM 870 C CA . SER A 1 116 ? 13.503 -2.635 -32.248 1.00 77.31 116 SER A CA 1
ATOM 871 C C . SER A 1 116 ? 13.242 -4.140 -32.093 1.00 77.31 116 SER A C 1
ATOM 873 O O . SER A 1 116 ? 13.305 -4.666 -30.980 1.00 77.31 116 SER A O 1
ATOM 875 N N . PRO A 1 117 ? 12.999 -4.868 -33.200 1.00 70.62 117 PRO A N 1
ATOM 876 C CA . PRO A 1 117 ? 12.742 -6.310 -33.172 1.00 70.62 117 PRO A CA 1
ATOM 877 C C . PRO A 1 117 ? 14.005 -7.156 -32.930 1.00 70.62 117 PRO A C 1
ATOM 879 O O . PRO A 1 117 ? 13.905 -8.360 -32.722 1.00 70.62 117 PRO A O 1
ATOM 882 N N . HIS A 1 118 ? 15.197 -6.547 -32.962 1.00 72.88 118 HIS A N 1
ATOM 883 C CA . HIS A 1 118 ? 16.475 -7.241 -32.758 1.00 72.88 118 HIS A CA 1
ATOM 884 C C . HIS A 1 118 ? 16.884 -7.359 -31.281 1.00 72.88 118 HIS A C 1
ATOM 886 O O . HIS A 1 118 ? 17.842 -8.065 -30.970 1.00 72.88 118 HIS A O 1
ATOM 892 N N . LEU A 1 119 ? 16.194 -6.667 -30.367 1.00 74.56 119 LEU A N 1
ATOM 893 C CA . LEU A 1 119 ? 16.480 -6.731 -28.935 1.00 74.56 119 LEU A CA 1
ATOM 894 C C . LEU A 1 119 ? 15.693 -7.861 -28.267 1.00 74.56 119 LEU A C 1
ATOM 896 O O . LEU A 1 119 ? 14.518 -8.079 -28.556 1.00 74.56 119 LEU A O 1
ATOM 900 N N . ASN A 1 120 ? 16.318 -8.538 -27.300 1.00 78.19 120 ASN A N 1
ATOM 901 C CA . ASN A 1 120 ? 15.617 -9.466 -26.415 1.00 78.19 120 ASN A CA 1
ATOM 902 C C . ASN A 1 120 ? 14.755 -8.674 -25.416 1.00 78.19 120 ASN A C 1
ATOM 904 O O . ASN A 1 120 ? 15.175 -8.366 -24.297 1.00 78.19 120 ASN A O 1
ATOM 908 N N . ILE A 1 121 ? 13.546 -8.323 -25.852 1.00 75.56 121 ILE A N 1
ATOM 909 C CA . ILE A 1 121 ? 12.579 -7.521 -25.093 1.00 75.56 121 ILE A CA 1
ATOM 910 C C . ILE A 1 121 ? 12.203 -8.202 -23.772 1.00 75.56 121 ILE A C 1
ATOM 912 O O . ILE A 1 121 ? 11.962 -7.509 -22.789 1.00 75.56 121 ILE A O 1
ATOM 916 N N . PHE A 1 122 ? 12.213 -9.537 -23.711 1.00 73.75 122 PHE A N 1
ATOM 917 C CA . PHE A 1 122 ? 11.925 -10.270 -22.479 1.00 73.75 122 PHE A CA 1
ATOM 918 C C . PHE A 1 122 ? 12.967 -9.964 -21.393 1.00 73.75 122 PHE A C 1
ATOM 920 O O . PHE A 1 122 ? 12.611 -9.500 -20.310 1.00 73.75 122 PHE A O 1
ATOM 927 N N . ALA A 1 123 ? 14.258 -10.104 -21.706 1.00 75.44 123 ALA A N 1
ATOM 928 C CA . ALA A 1 123 ? 15.330 -9.774 -20.764 1.00 75.44 123 ALA A CA 1
ATOM 929 C C . ALA A 1 123 ? 15.336 -8.279 -20.391 1.00 75.44 123 ALA A C 1
ATOM 931 O O . ALA A 1 123 ? 15.525 -7.922 -19.228 1.00 75.44 123 ALA A O 1
ATOM 932 N N . LEU A 1 124 ? 15.072 -7.401 -21.364 1.00 79.50 124 LEU A N 1
ATOM 933 C CA . LEU A 1 124 ? 15.009 -5.958 -21.135 1.00 79.50 124 LEU A CA 1
ATOM 934 C C . LEU A 1 124 ? 13.827 -5.567 -20.232 1.00 79.50 124 LEU A C 1
ATOM 936 O O . LEU A 1 124 ? 13.978 -4.712 -19.362 1.00 79.50 124 LEU A O 1
ATOM 940 N N . SER A 1 125 ? 12.672 -6.218 -20.398 1.00 79.44 125 SER A N 1
ATOM 941 C CA . SER A 1 125 ? 11.473 -5.960 -19.598 1.00 79.44 125 SER A CA 1
ATOM 942 C C . SER A 1 125 ? 11.694 -6.247 -18.115 1.00 79.44 125 SER A C 1
ATOM 944 O O . SER A 1 125 ? 11.286 -5.441 -17.283 1.00 79.44 125 SER A O 1
ATOM 946 N N . LEU A 1 126 ? 12.418 -7.320 -17.782 1.00 78.31 126 LEU A N 1
ATOM 947 C CA . LEU A 1 126 ? 12.747 -7.680 -16.402 1.00 78.31 126 LEU A CA 1
ATOM 948 C C . LEU A 1 126 ? 13.617 -6.605 -15.730 1.00 78.31 126 LEU A C 1
ATOM 950 O O . LEU A 1 126 ? 13.329 -6.176 -14.609 1.00 78.31 126 LEU A O 1
ATOM 954 N N . ILE A 1 127 ? 14.658 -6.136 -16.429 1.00 81.62 127 ILE A N 1
ATOM 955 C CA . ILE A 1 127 ? 15.587 -5.113 -15.922 1.00 81.62 127 ILE A CA 1
ATOM 956 C C . ILE A 1 127 ? 14.856 -3.777 -15.740 1.00 81.62 127 ILE A C 1
ATOM 958 O O . ILE A 1 127 ? 14.941 -3.162 -14.676 1.00 81.62 127 ILE A O 1
ATOM 962 N N . VAL A 1 128 ? 14.095 -3.345 -16.751 1.00 83.19 128 VAL A N 1
ATOM 963 C CA . VAL A 1 128 ? 13.364 -2.070 -16.724 1.00 83.19 128 VAL A CA 1
ATOM 964 C C . VAL A 1 128 ? 12.280 -2.079 -15.648 1.00 83.19 128 VAL A C 1
ATOM 966 O O . VAL A 1 128 ? 12.230 -1.153 -14.840 1.00 83.19 128 VAL A O 1
ATOM 969 N N . LYS A 1 129 ? 11.451 -3.129 -15.572 1.00 81.56 129 LYS A N 1
ATOM 970 C CA . LYS A 1 129 ? 10.394 -3.232 -14.553 1.00 81.56 129 LYS A CA 1
ATOM 971 C C . LYS A 1 129 ? 10.962 -3.247 -13.140 1.00 81.56 129 LYS A C 1
ATOM 973 O O . LYS A 1 129 ? 10.412 -2.585 -12.267 1.00 81.56 129 LYS A O 1
ATOM 978 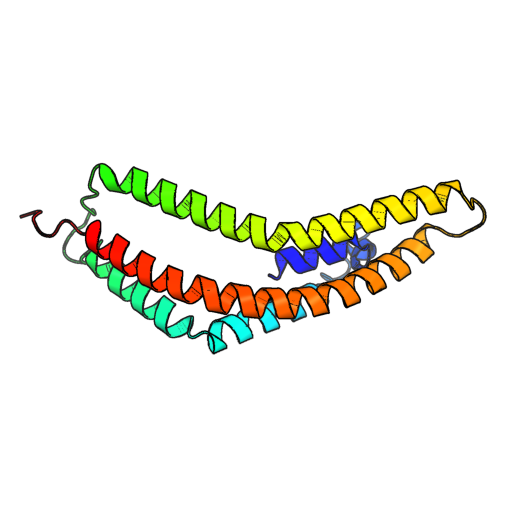N N . THR A 1 130 ? 12.083 -3.935 -12.916 1.00 80.19 130 THR A N 1
ATOM 979 C CA . THR A 1 130 ? 12.749 -3.948 -11.603 1.00 80.19 130 THR A CA 1
ATOM 980 C C . THR A 1 130 ? 13.282 -2.564 -11.220 1.00 80.19 130 THR A C 1
ATOM 982 O O . THR A 1 130 ? 13.152 -2.153 -10.067 1.00 80.19 130 THR A O 1
ATOM 985 N N . LEU A 1 131 ? 13.834 -1.811 -12.177 1.00 82.69 131 LEU A N 1
ATOM 986 C CA . LEU A 1 131 ? 14.357 -0.465 -11.931 1.00 82.69 131 LEU A CA 1
ATOM 987 C C . LEU A 1 131 ? 13.236 0.548 -11.656 1.00 82.69 131 LEU A C 1
ATOM 989 O O . LEU A 1 131 ? 13.334 1.325 -10.706 1.00 82.69 131 LEU A O 1
ATOM 993 N N . VAL A 1 132 ? 12.146 0.495 -12.428 1.00 84.50 132 VAL A N 1
ATOM 994 C CA . VAL A 1 132 ? 10.957 1.322 -12.174 1.00 84.50 132 VAL A CA 1
ATOM 995 C C . VAL A 1 132 ? 10.337 0.967 -10.826 1.00 84.50 132 VAL A C 1
ATOM 997 O O . VAL A 1 132 ? 10.023 1.865 -10.052 1.00 84.50 132 VAL A O 1
ATOM 1000 N N . PHE A 1 133 ? 10.219 -0.323 -10.505 1.00 81.94 133 PHE A N 1
ATOM 1001 C CA . PHE A 1 133 ? 9.691 -0.769 -9.221 1.00 81.94 133 PHE A CA 1
ATOM 1002 C C . PHE A 1 133 ? 10.492 -0.217 -8.038 1.00 81.94 133 PHE A C 1
ATOM 1004 O O . PHE A 1 133 ? 9.911 0.351 -7.120 1.00 81.94 133 PHE A O 1
ATOM 1011 N N . SER A 1 134 ? 11.822 -0.335 -8.088 1.00 81.00 134 SER A N 1
ATOM 1012 C CA . SER A 1 134 ? 12.737 0.218 -7.083 1.00 81.00 134 SER A CA 1
ATOM 1013 C C . SER A 1 134 ? 12.501 1.717 -6.855 1.00 81.00 134 SER A C 1
ATOM 1015 O O . SER A 1 134 ? 12.320 2.157 -5.718 1.00 81.00 134 SER A O 1
ATOM 1017 N N . LEU A 1 135 ? 12.417 2.497 -7.937 1.00 84.38 135 LEU A N 1
ATOM 1018 C CA . LEU A 1 135 ? 12.194 3.941 -7.864 1.00 84.38 135 LEU A CA 1
ATOM 1019 C C . LEU A 1 135 ? 10.811 4.282 -7.285 1.00 84.38 135 LEU A C 1
ATOM 1021 O O . LEU A 1 135 ? 10.685 5.141 -6.412 1.00 84.38 135 LEU A O 1
ATOM 1025 N N . VAL A 1 136 ? 9.775 3.584 -7.751 1.00 84.56 136 VAL A N 1
ATOM 1026 C CA . VAL A 1 136 ? 8.396 3.767 -7.289 1.00 84.56 136 VAL A CA 1
ATOM 1027 C C . VAL A 1 136 ? 8.262 3.378 -5.821 1.00 84.56 136 VAL A C 1
ATOM 1029 O O . VAL A 1 136 ? 7.560 4.066 -5.089 1.00 84.56 136 VAL A O 1
ATOM 1032 N N . LEU A 1 137 ? 8.963 2.342 -5.357 1.00 80.69 137 LEU A N 1
ATOM 1033 C CA . LEU A 1 137 ? 8.903 1.888 -3.970 1.00 80.69 137 LEU A CA 1
ATOM 1034 C C . LEU A 1 137 ? 9.441 2.941 -2.991 1.00 80.69 137 LEU A C 1
ATOM 1036 O O . LEU A 1 137 ? 8.863 3.126 -1.922 1.00 80.69 137 LEU A O 1
ATOM 1040 N N . VAL A 1 138 ? 10.490 3.681 -3.365 1.00 82.25 138 VAL A N 1
ATOM 1041 C CA . VAL A 1 138 ? 11.015 4.791 -2.547 1.00 82.25 138 VAL A CA 1
ATOM 1042 C C . VAL A 1 138 ? 9.982 5.913 -2.414 1.00 82.25 138 VAL A C 1
ATOM 1044 O O . VAL A 1 138 ? 9.729 6.399 -1.310 1.00 82.25 138 VAL A O 1
ATOM 1047 N N . LEU A 1 139 ? 9.339 6.297 -3.520 1.00 82.56 139 LEU A N 1
ATOM 1048 C CA . LEU A 1 139 ? 8.266 7.298 -3.504 1.00 82.56 139 LEU A CA 1
ATOM 1049 C C . LEU A 1 139 ? 7.037 6.792 -2.734 1.00 82.56 139 LEU A C 1
ATOM 1051 O O . LEU A 1 139 ? 6.410 7.543 -1.985 1.00 82.56 139 LEU A O 1
ATOM 1055 N N . TYR A 1 140 ? 6.727 5.505 -2.876 1.00 82.00 140 TYR A N 1
ATOM 1056 C CA . TYR A 1 140 ? 5.621 4.845 -2.199 1.00 82.00 140 TYR A CA 1
ATOM 1057 C C . TYR A 1 140 ? 5.830 4.800 -0.686 1.00 82.00 140 TYR A C 1
ATOM 1059 O O . TYR A 1 140 ? 4.881 5.037 0.049 1.00 82.00 140 TYR A O 1
ATOM 1067 N N . ALA A 1 141 ? 7.057 4.587 -0.201 1.00 79.19 141 ALA A N 1
ATOM 1068 C CA . ALA A 1 141 ? 7.361 4.624 1.229 1.00 79.19 141 ALA A CA 1
ATOM 1069 C C . ALA A 1 141 ? 7.050 5.999 1.852 1.00 79.19 141 ALA A C 1
ATOM 1071 O O . ALA A 1 141 ? 6.429 6.067 2.913 1.00 79.19 141 ALA A O 1
ATOM 1072 N N . ALA A 1 142 ? 7.407 7.095 1.171 1.00 80.81 142 ALA A N 1
ATOM 1073 C CA . ALA A 1 142 ? 7.073 8.449 1.619 1.00 80.81 142 ALA A CA 1
ATOM 1074 C C . ALA A 1 142 ? 5.554 8.697 1.623 1.00 80.81 142 ALA A C 1
ATOM 1076 O O . ALA A 1 142 ? 5.016 9.265 2.576 1.00 80.81 142 ALA A O 1
ATOM 1077 N N . PHE A 1 143 ? 4.854 8.219 0.589 1.00 81.56 143 PHE A N 1
ATOM 1078 C CA . PHE A 1 143 ? 3.394 8.269 0.525 1.00 81.56 143 PHE A CA 1
ATOM 1079 C C . PHE A 1 143 ? 2.742 7.472 1.664 1.00 81.56 143 PHE A C 1
ATOM 1081 O O . PHE A 1 143 ? 1.831 7.982 2.308 1.00 81.56 143 PHE A O 1
ATOM 1088 N N . LEU A 1 144 ? 3.233 6.266 1.964 1.00 75.75 144 LEU A N 1
ATOM 1089 C CA . LEU A 1 144 ? 2.704 5.392 3.016 1.00 75.75 144 LEU A CA 1
ATOM 1090 C C . LEU A 1 144 ? 2.804 6.046 4.398 1.00 75.75 144 LEU A C 1
ATOM 1092 O O . LEU A 1 144 ? 1.847 6.001 5.164 1.00 75.75 144 LEU A O 1
ATOM 1096 N N . ILE A 1 145 ? 3.927 6.707 4.692 1.00 76.19 145 ILE A N 1
ATOM 1097 C CA . ILE A 1 145 ? 4.134 7.440 5.952 1.00 76.19 145 ILE A CA 1
ATOM 1098 C C . ILE A 1 145 ? 3.149 8.616 6.069 1.00 76.19 145 ILE A C 1
ATOM 1100 O O . ILE A 1 145 ? 2.496 8.793 7.103 1.00 76.19 145 ILE A O 1
ATOM 1104 N N . ALA A 1 146 ? 2.999 9.410 5.005 1.00 77.31 146 ALA A N 1
ATOM 1105 C CA . ALA A 1 146 ? 2.065 10.537 4.984 1.00 77.31 146 ALA A CA 1
ATOM 1106 C C . ALA A 1 146 ? 0.596 10.080 5.064 1.00 77.31 146 ALA A C 1
ATOM 1108 O O . ALA A 1 146 ? -0.222 10.709 5.731 1.00 77.31 146 ALA A O 1
ATOM 1109 N N . TYR A 1 147 ? 0.265 8.967 4.412 1.00 75.19 147 TYR A N 1
ATOM 1110 C CA . TYR A 1 147 ? -1.074 8.392 4.408 1.00 75.19 147 TYR A CA 1
ATOM 1111 C C . TYR A 1 147 ? -1.436 7.803 5.776 1.00 75.19 147 TYR A C 1
ATOM 1113 O O . TYR A 1 147 ? -2.466 8.161 6.341 1.00 75.19 147 TYR A O 1
ATOM 1121 N N . MET A 1 148 ? -0.567 6.968 6.359 1.00 67.50 148 MET A N 1
ATOM 1122 C CA . MET A 1 148 ? -0.809 6.373 7.677 1.00 67.50 148 MET A CA 1
ATOM 1123 C C . MET A 1 148 ? -0.926 7.417 8.782 1.00 67.50 148 MET A C 1
ATOM 1125 O O . MET A 1 148 ? -1.801 7.290 9.630 1.00 67.50 148 MET A O 1
ATOM 1129 N N . SER A 1 149 ? -0.085 8.455 8.779 1.00 67.69 149 SER A N 1
ATOM 1130 C CA . SER A 1 149 ? -0.181 9.523 9.786 1.00 67.69 149 SER A CA 1
ATOM 1131 C C . SER A 1 149 ? -1.501 10.299 9.709 1.00 67.69 149 SER A C 1
ATOM 1133 O O . SER A 1 149 ? -1.985 10.771 10.737 1.00 67.69 149 SER A O 1
ATOM 1135 N N . ARG A 1 150 ? -2.116 10.391 8.522 1.00 67.56 150 ARG A N 1
ATOM 1136 C CA . ARG A 1 150 ? -3.417 11.041 8.327 1.00 67.56 150 ARG A CA 1
ATOM 1137 C C . ARG A 1 150 ? -4.595 10.128 8.678 1.00 67.56 150 ARG A C 1
ATOM 1139 O O . ARG A 1 150 ? -5.523 10.579 9.342 1.00 67.56 150 ARG A O 1
ATOM 1146 N N . ASP A 1 151 ? -4.538 8.857 8.287 1.00 64.69 151 ASP A N 1
ATOM 1147 C CA . ASP A 1 151 ? -5.641 7.905 8.484 1.00 64.69 151 ASP A CA 1
ATOM 1148 C C . ASP A 1 151 ? -5.688 7.285 9.886 1.00 64.69 151 ASP A C 1
ATOM 1150 O O . ASP A 1 151 ? -6.756 6.878 10.340 1.00 64.69 151 ASP A O 1
ATOM 1154 N N . LEU A 1 152 ? -4.584 7.256 10.640 1.00 60.38 152 LEU A N 1
ATOM 1155 C CA . LEU A 1 152 ? -4.654 6.781 12.026 1.00 60.38 152 LEU A CA 1
ATOM 1156 C C . LEU A 1 152 ? -5.495 7.700 12.927 1.00 60.38 152 LEU A C 1
ATOM 1158 O O . LEU A 1 152 ? -6.086 7.237 13.902 1.00 60.38 152 LEU A O 1
ATOM 1162 N N . GLY A 1 153 ? -5.581 8.991 12.586 1.00 56.78 153 GLY A N 1
ATOM 1163 C CA . GLY A 1 153 ? -6.519 9.920 13.219 1.00 56.78 153 GLY A CA 1
ATOM 1164 C C . GLY A 1 153 ? -7.979 9.558 12.935 1.00 56.78 153 GLY A C 1
ATOM 1165 O O . GLY A 1 153 ? -8.825 9.722 13.805 1.00 56.78 153 GLY A O 1
ATOM 1166 N N . PHE A 1 154 ? -8.256 8.988 11.760 1.00 56.47 154 PHE A N 1
ATOM 1167 C CA . PHE A 1 154 ? -9.591 8.566 11.347 1.00 56.47 154 PHE A CA 1
ATOM 1168 C C . PHE A 1 154 ? -10.060 7.285 12.064 1.00 56.47 154 PHE A C 1
ATOM 1170 O O . PHE A 1 154 ? -11.223 7.171 12.436 1.00 56.47 154 PHE A O 1
ATOM 1177 N N . LEU A 1 155 ? -9.164 6.328 12.331 1.00 55.94 155 LEU A N 1
ATOM 1178 C CA . LEU A 1 155 ? -9.516 5.110 13.080 1.00 55.94 155 LEU A CA 1
ATOM 1179 C C . LEU A 1 155 ? -9.947 5.395 14.532 1.00 55.94 155 LEU A C 1
ATOM 1181 O O . LEU A 1 155 ? -10.773 4.661 15.069 1.00 55.94 155 LEU A O 1
ATOM 1185 N N . LYS A 1 156 ? -9.467 6.490 15.143 1.00 56.19 156 LYS A N 1
ATOM 1186 C CA . LYS A 1 156 ? -9.978 6.966 16.444 1.00 56.19 156 LYS A CA 1
ATOM 1187 C C . LYS A 1 156 ? -11.431 7.457 16.362 1.00 56.19 156 LYS A C 1
ATOM 1189 O O . LYS A 1 156 ? -12.183 7.272 17.314 1.00 56.19 156 LYS A O 1
ATOM 1194 N N . ASP A 1 157 ? -11.835 8.018 15.224 1.00 56.16 157 ASP A N 1
ATOM 1195 C CA . ASP A 1 157 ? -13.211 8.464 14.961 1.00 56.16 157 ASP A CA 1
ATOM 1196 C C . ASP A 1 157 ? -14.174 7.286 14.720 1.00 56.16 157 ASP A C 1
ATOM 1198 O O . ASP A 1 157 ? -15.363 7.369 15.025 1.00 56.16 157 ASP A O 1
ATOM 1202 N N . VAL A 1 158 ? -13.679 6.152 14.211 1.00 58.16 158 VAL A N 1
ATOM 1203 C CA . VAL A 1 158 ? -14.497 4.938 14.030 1.00 58.16 158 VAL A CA 1
ATOM 1204 C C . VAL A 1 158 ? -14.865 4.300 15.372 1.00 58.16 158 VAL A C 1
ATOM 1206 O O . VAL A 1 158 ? -16.000 3.853 15.532 1.00 58.16 158 VAL A O 1
ATOM 1209 N N . THR A 1 159 ? -13.964 4.318 16.361 1.00 56.47 159 THR A N 1
ATOM 1210 C CA . THR A 1 159 ? -14.280 3.896 17.739 1.00 56.47 159 THR A CA 1
ATOM 1211 C C . THR A 1 159 ? -15.442 4.711 18.325 1.00 56.47 159 THR A C 1
ATOM 1213 O O . THR A 1 159 ? -16.346 4.133 18.926 1.00 56.47 159 THR A O 1
ATOM 1216 N N . GLN A 1 160 ? -15.504 6.025 18.069 1.00 56.03 160 GLN A N 1
ATOM 1217 C CA . GLN A 1 160 ? -16.637 6.862 18.498 1.00 56.03 160 GLN A CA 1
ATOM 1218 C C . GLN A 1 160 ? -17.959 6.461 17.819 1.00 56.03 160 GLN A C 1
ATOM 1220 O O . GLN A 1 160 ? -19.015 6.506 18.446 1.00 56.03 160 GLN A O 1
ATOM 1225 N N . GLN A 1 161 ? -17.919 6.037 16.551 1.00 52.56 161 GLN A N 1
ATOM 1226 C CA . GLN A 1 161 ? -19.114 5.558 15.846 1.00 52.56 161 GLN A CA 1
ATOM 1227 C C . GLN A 1 161 ? -19.579 4.189 16.345 1.00 52.56 161 GLN A C 1
ATOM 1229 O O . GLN A 1 161 ? -20.779 3.953 16.425 1.00 52.56 161 GLN A O 1
ATOM 1234 N N . ILE A 1 162 ? -18.659 3.308 16.741 1.00 56.06 162 ILE A N 1
ATOM 1235 C CA . ILE A 1 162 ? -19.000 2.033 17.385 1.00 56.06 162 ILE A CA 1
ATOM 1236 C C . ILE A 1 162 ? -19.728 2.272 18.718 1.00 56.06 162 ILE A C 1
ATOM 1238 O O . ILE A 1 162 ? -20.716 1.596 19.009 1.00 56.06 162 ILE A O 1
ATOM 1242 N N . GLU A 1 163 ? -19.316 3.291 19.475 1.00 55.22 163 GLU A N 1
ATOM 1243 C CA . GLU A 1 163 ? -19.983 3.703 20.715 1.00 55.22 163 GLU A CA 1
ATOM 1244 C C . GLU A 1 163 ? -21.410 4.243 20.477 1.00 55.22 163 GLU A C 1
ATOM 1246 O O . GLU A 1 163 ? -22.274 4.094 21.339 1.00 55.22 163 GLU A O 1
ATOM 1251 N N . ALA A 1 164 ? -21.688 4.802 19.292 1.00 50.25 164 ALA A N 1
ATOM 1252 C CA . ALA A 1 164 ? -23.020 5.265 18.890 1.00 50.25 164 ALA A CA 1
ATOM 1253 C C . ALA A 1 164 ? -23.964 4.132 18.429 1.00 50.25 164 ALA A C 1
ATOM 1255 O O . ALA A 1 164 ? -25.181 4.302 18.464 1.00 50.25 164 ALA A O 1
ATOM 1256 N N . ILE A 1 165 ? -23.426 2.973 18.024 1.00 53.34 165 ILE A N 1
ATOM 1257 C CA . ILE A 1 165 ? -24.206 1.771 17.656 1.00 53.34 165 ILE A CA 1
ATOM 1258 C C . ILE A 1 165 ? -24.599 0.967 18.904 1.00 53.34 165 ILE A C 1
ATOM 1260 O O . ILE A 1 165 ? -25.585 0.225 18.888 1.00 53.34 165 ILE A O 1
ATOM 1264 N N . GLY A 1 166 ? -23.843 1.111 19.997 1.00 51.50 166 GLY A N 1
ATOM 1265 C CA . GLY A 1 166 ? -24.208 0.568 21.298 1.00 51.50 166 GLY A CA 1
ATOM 1266 C C . GLY A 1 166 ? -25.504 1.213 21.784 1.00 51.50 166 GLY A C 1
ATOM 1267 O O . GLY A 1 166 ? -25.501 2.352 22.243 1.00 51.50 166 GLY A O 1
ATOM 1268 N N . CYS A 1 167 ? -26.622 0.492 21.675 1.00 51.59 167 CYS A N 1
ATOM 1269 C CA . CYS A 1 167 ? -27.926 0.921 22.176 1.00 51.59 167 CYS A CA 1
ATOM 1270 C C . CYS A 1 167 ? -27.836 1.186 23.692 1.00 51.59 167 CYS A C 1
ATOM 1272 O O . CYS A 1 167 ? -27.999 0.268 24.495 1.00 51.59 167 CYS A O 1
ATOM 1274 N N . ARG A 1 168 ? -27.570 2.441 24.092 1.00 51.22 168 ARG A N 1
ATOM 1275 C CA . ARG A 1 168 ? -27.505 2.874 25.503 1.00 51.22 168 ARG A CA 1
ATOM 1276 C C . ARG A 1 168 ? -28.829 2.686 26.253 1.00 51.22 168 ARG A C 1
ATOM 1278 O O . ARG A 1 168 ? -28.807 2.626 27.476 1.00 51.22 168 ARG A O 1
ATOM 1285 N N . ASP A 1 169 ? -29.937 2.537 25.526 1.00 43.12 169 ASP A N 1
ATOM 1286 C CA . ASP A 1 169 ? -31.300 2.499 26.068 1.00 43.12 169 ASP A CA 1
ATOM 1287 C C . ASP A 1 169 ? -32.068 1.199 25.753 1.00 43.12 169 ASP A C 1
ATOM 1289 O O . ASP A 1 169 ? -33.292 1.158 25.869 1.00 43.12 169 ASP A O 1
ATOM 1293 N N . CYS A 1 170 ? -31.386 0.111 25.376 1.00 51.81 170 CYS A N 1
ATOM 1294 C CA . CYS A 1 170 ? -32.040 -1.195 25.222 1.00 51.81 170 CYS A CA 1
ATOM 1295 C C . CYS A 1 170 ? -32.177 -1.890 26.589 1.00 51.81 170 CYS A C 1
ATOM 1297 O O . CYS A 1 170 ? -31.479 -2.866 26.889 1.00 51.81 170 CYS A O 1
ATOM 1299 N N . LEU A 1 171 ? -33.065 -1.322 27.410 1.00 40.38 171 LEU A N 1
ATOM 1300 C CA . LEU A 1 171 ? -33.559 -1.866 28.676 1.00 40.38 171 LEU A CA 1
ATOM 1301 C C . LEU A 1 171 ? -34.399 -3.129 28.435 1.00 40.38 171 LEU A C 1
ATOM 1303 O O . LEU A 1 171 ? -35.252 -3.109 27.520 1.00 40.38 171 LEU A O 1
#

Secondary structure (DSSP, 8-state):
-HHHHHHHHHHHTTTHHHHH-TTS-----HHHHHHHHHHHHHHHHHTHHHHHHHHHHHHHHHS-TT-SS----TTHHHHHHHHHHHHHHHHHHHHHHHHHHHHHHHHHHHHHHHH-TTS-HHHHHHHHHHHHHHHHHHHHHHHHHHHHHHHHHHHHHHHHHHHHHS-TT--

pLDDT: mean 72.21, std 10.99, range [40.38, 88.69]